Protein AF-A0A482XBY3-F1 (afdb_monomer_lite)

Sequence (149 aa):
MLQHSLKRMLPIMHKMKNINKTLNKNILLSIQYLRVRVGIIHQNYPDELLTVEQMNAVEEAVIAQIMEVEGAEQPTFSGMSRKPGYMIVN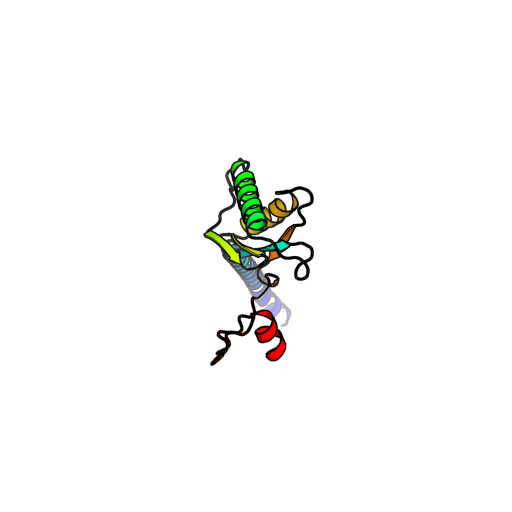CDDQPTSTWLTEAVKRIMPWKGAKLKAVLEGEIPRSHVVTAYLPNSSLDSSEYILECYI

Foldseek 3Di:
DVVVVVVVCVVVVVVVVVVVVVVVVVVVVVQQQAKWKKKKAFPPPPVAFQDPVNVVLLVVQVVVVQVPDDDDDGWDWPDKADDTRIIMTTTRGPVNLVVVQVSQVVDDSDVPGGIGMDTPVPHDDDPDDDDDDPPCPPPDPVRVVVVPD

Secondary structure (DSSP, 8-state):
-HHHHHHHHHHHHHHHHHHHHHHHHHHHHHHHTS-EEEEEEETTTTTS-B-HHHHHHHHHHHHHHHHT--SS----EEEEEEETBEEEEEESSHHHHHHHHHHHHH--SSTT--EEEEEGGGSPP--------TT-TTS-HHHHHHTT-

InterPro domains:
  IPR031961 Domain 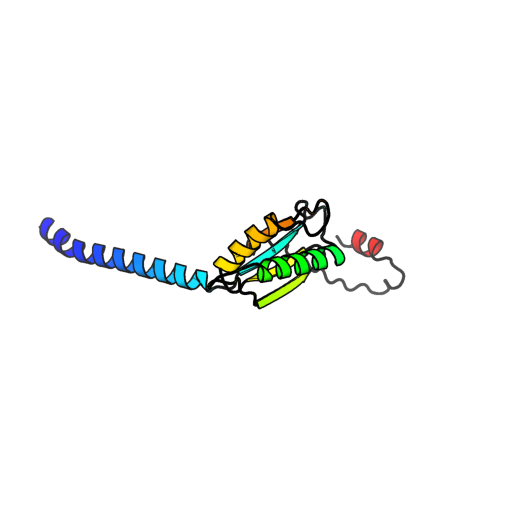of unknown function DUF4780 [PF16012] (36-147)

Radius of gyration: 24.69 Å; chains: 1; bounding box: 54×63×62 Å

pLDDT: mean 81.32, std 13.71, range [50.5, 96.56]

Structure (mmCIF, N/CA/C/O backbone):
data_AF-A0A482XBY3-F1
#
_entry.id   AF-A0A482XBY3-F1
#
loop_
_atom_site.group_PDB
_atom_site.id
_atom_site.type_symbol
_atom_site.label_atom_id
_atom_site.label_alt_id
_atom_site.label_comp_id
_atom_site.label_asym_id
_atom_site.label_entity_id
_a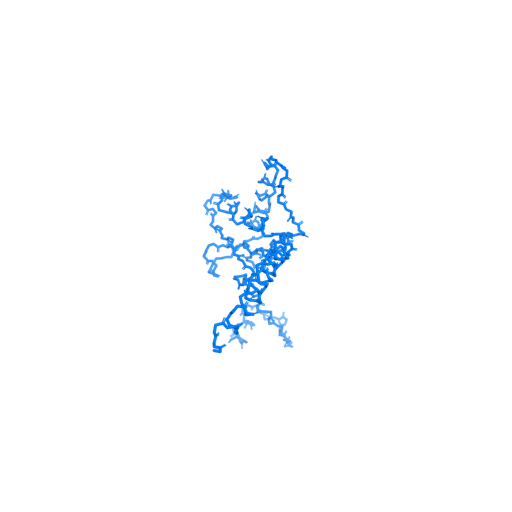tom_site.label_seq_id
_atom_site.pdbx_PDB_ins_code
_atom_site.Cartn_x
_atom_site.Cartn_y
_atom_site.Cartn_z
_atom_site.occupancy
_atom_site.B_iso_or_equiv
_atom_site.auth_seq_id
_atom_site.auth_comp_id
_atom_site.auth_asym_id
_atom_site.auth_atom_id
_atom_site.pdbx_PDB_model_num
ATOM 1 N N . MET A 1 1 ? -17.865 -50.320 37.296 1.00 56.97 1 MET A N 1
ATOM 2 C CA . MET A 1 1 ? -16.515 -49.702 37.300 1.00 56.97 1 MET A CA 1
ATOM 3 C C . MET A 1 1 ? -16.363 -48.501 36.352 1.00 56.97 1 MET A C 1
ATOM 5 O O . MET A 1 1 ? -15.752 -47.525 36.762 1.00 56.97 1 MET A O 1
ATOM 9 N N . LEU A 1 2 ? -16.945 -48.495 35.143 1.00 56.66 2 LEU A N 1
ATOM 10 C CA . LEU A 1 2 ? -16.746 -47.430 34.131 1.00 56.66 2 LEU A CA 1
ATOM 11 C C . LEU A 1 2 ? -17.294 -46.026 34.493 1.00 56.66 2 LEU A C 1
ATOM 13 O O . LEU A 1 2 ? -16.684 -45.016 34.148 1.00 56.66 2 LEU A O 1
ATOM 17 N N . GLN A 1 3 ? -18.400 -45.941 35.242 1.00 57.06 3 GLN A N 1
ATOM 18 C CA . GLN A 1 3 ? -19.034 -44.666 35.635 1.00 57.06 3 GLN A CA 1
ATOM 19 C C . GLN A 1 3 ? -18.163 -43.807 36.576 1.00 57.06 3 GLN A C 1
ATOM 21 O O . GLN A 1 3 ? -18.251 -42.579 36.565 1.00 57.06 3 GLN A O 1
ATOM 26 N N . HIS A 1 4 ? -17.295 -44.437 37.377 1.00 55.94 4 HIS A N 1
ATOM 27 C CA . HIS A 1 4 ? -16.430 -43.718 38.315 1.00 55.94 4 HIS A CA 1
ATOM 28 C C . HIS A 1 4 ? -15.234 -43.059 37.605 1.00 55.94 4 HIS A C 1
ATOM 30 O O . HIS A 1 4 ? -14.862 -41.940 37.955 1.00 55.94 4 HIS A O 1
ATOM 36 N N . SER A 1 5 ? -14.699 -43.689 36.550 1.00 59.19 5 SER A N 1
ATOM 37 C CA . SER A 1 5 ? -13.647 -43.098 35.706 1.00 59.19 5 SER A CA 1
ATOM 38 C C . SER A 1 5 ? -14.150 -41.910 34.883 1.00 59.19 5 SER A C 1
ATOM 40 O O . SER A 1 5 ? -13.467 -40.894 34.807 1.00 59.19 5 SER A O 1
ATOM 42 N N . LEU A 1 6 ? -15.368 -41.978 34.331 1.00 58.59 6 LEU A N 1
ATOM 43 C CA . LEU A 1 6 ? -15.973 -40.872 33.570 1.00 58.59 6 LEU A CA 1
ATOM 44 C C . LEU A 1 6 ? -16.172 -39.604 34.417 1.00 58.59 6 LEU A C 1
ATOM 46 O O . LEU A 1 6 ? -15.836 -38.506 33.971 1.00 58.59 6 LEU A O 1
ATOM 50 N N . LYS A 1 7 ? -16.623 -39.746 35.674 1.00 64.38 7 LYS A N 1
ATOM 51 C CA . LYS A 1 7 ? -16.741 -38.612 36.611 1.00 64.38 7 LYS A CA 1
ATOM 52 C C . LYS A 1 7 ? -15.389 -37.981 36.967 1.00 64.38 7 LYS A C 1
ATOM 54 O O . LYS A 1 7 ? -15.343 -36.779 37.208 1.00 64.38 7 LYS A O 1
ATOM 59 N N . ARG A 1 8 ? -14.295 -38.754 36.967 1.00 69.62 8 ARG A N 1
ATOM 60 C CA . ARG A 1 8 ? -12.935 -38.232 37.205 1.00 69.62 8 ARG A CA 1
ATOM 61 C C . ARG A 1 8 ? -12.345 -37.504 35.989 1.00 69.62 8 ARG A C 1
ATOM 63 O O . ARG A 1 8 ? -11.496 -36.640 36.172 1.00 69.62 8 ARG A O 1
ATOM 70 N N . MET A 1 9 ? -12.804 -37.809 34.772 1.00 62.78 9 MET A N 1
ATOM 71 C CA . MET A 1 9 ? -12.299 -37.195 33.532 1.00 62.78 9 MET A CA 1
ATOM 72 C C . MET A 1 9 ? -13.010 -35.890 33.143 1.00 62.78 9 MET A C 1
ATOM 74 O O . MET A 1 9 ? -12.385 -35.008 32.554 1.00 62.78 9 MET A O 1
ATOM 78 N N . LEU A 1 10 ? -14.285 -35.715 33.509 1.00 70.81 10 LEU A N 1
ATOM 79 C CA . LEU A 1 10 ? -15.071 -34.512 33.185 1.00 70.81 10 LEU A CA 1
ATOM 80 C C . LEU A 1 10 ? -14.407 -33.171 33.596 1.00 70.81 10 LEU A C 1
ATOM 82 O O . LEU A 1 10 ? -14.405 -32.235 32.788 1.00 70.81 10 LEU A O 1
ATOM 86 N N . PRO A 1 11 ? -13.810 -33.049 34.803 1.00 71.94 11 PRO A N 1
ATOM 87 C CA . PRO A 1 11 ? -13.127 -31.827 35.232 1.00 71.94 11 PRO A CA 1
ATOM 88 C C . PRO A 1 11 ? -11.862 -31.545 34.412 1.00 71.94 11 PRO A C 1
ATOM 90 O O . PRO A 1 11 ? -11.555 -30.391 34.120 1.00 71.94 11 PRO A O 1
ATOM 93 N N . ILE A 1 12 ? -11.148 -32.601 34.006 1.00 71.75 12 ILE A N 1
ATOM 94 C CA . ILE A 1 12 ? -9.931 -32.511 33.190 1.00 71.75 12 ILE A CA 1
ATOM 95 C C . ILE A 1 12 ? -10.291 -31.969 31.803 1.00 71.75 12 ILE A C 1
ATOM 97 O O . ILE A 1 12 ? -9.663 -31.023 31.332 1.00 71.75 12 ILE A O 1
ATOM 101 N N . MET A 1 13 ? -11.369 -32.477 31.198 1.00 62.81 13 MET A N 1
ATOM 102 C CA . MET A 1 13 ? -11.873 -31.990 29.909 1.00 62.81 13 MET A CA 1
ATOM 103 C C . MET A 1 13 ? -12.300 -30.515 29.964 1.00 62.81 13 MET A C 1
ATOM 105 O O . MET A 1 13 ? -11.979 -29.749 29.055 1.00 62.81 13 MET A O 1
ATOM 109 N N . HIS A 1 14 ? -12.976 -30.087 31.038 1.00 69.12 14 HIS A N 1
ATOM 110 C CA . HIS A 1 14 ? -13.323 -28.674 31.241 1.00 69.12 14 HIS A CA 1
ATOM 111 C C . HIS A 1 14 ? -12.080 -27.789 31.382 1.00 69.12 14 HIS A C 1
ATOM 113 O O . HIS A 1 14 ? -12.002 -26.723 30.767 1.00 69.12 14 HIS A O 1
ATOM 119 N N . LYS A 1 15 ? -11.083 -28.249 32.148 1.00 67.50 15 LYS A N 1
ATOM 120 C CA . LYS A 1 15 ? -9.816 -27.534 32.330 1.00 67.50 15 LYS A CA 1
ATOM 121 C C . LYS A 1 15 ? -9.067 -27.387 31.003 1.00 67.50 15 LYS A C 1
ATOM 123 O O . LYS A 1 15 ? -8.644 -26.283 30.682 1.00 67.50 15 LYS A O 1
ATOM 128 N N . MET A 1 16 ? -8.991 -28.446 30.194 1.00 61.44 16 MET A N 1
ATOM 129 C CA . MET A 1 16 ? -8.377 -28.409 28.857 1.00 61.44 16 MET A CA 1
ATOM 130 C C . MET A 1 16 ? -9.109 -27.458 27.902 1.00 61.44 16 MET A C 1
ATOM 132 O O . MET A 1 16 ? -8.468 -26.686 27.193 1.00 61.44 16 MET A O 1
ATOM 136 N N . LYS A 1 17 ? -10.449 -27.447 27.917 1.00 65.94 17 LYS A N 1
ATOM 137 C CA . LYS A 1 17 ? -11.250 -26.548 27.070 1.00 65.94 17 LYS A CA 1
ATOM 138 C C . LYS A 1 17 ? -11.022 -25.073 27.426 1.00 65.94 17 LYS A C 1
ATOM 140 O O . LYS A 1 17 ? -10.887 -24.243 26.530 1.00 65.94 17 LYS A O 1
ATOM 145 N N . ASN A 1 18 ? -10.915 -24.760 28.719 1.00 68.62 18 ASN A N 1
ATOM 146 C CA . ASN A 1 18 ? -10.593 -23.413 29.194 1.00 68.62 18 ASN A CA 1
ATOM 147 C C . ASN A 1 18 ? -9.147 -23.011 28.877 1.00 68.62 18 ASN A C 1
ATOM 149 O O . ASN A 1 18 ? -8.926 -21.886 28.442 1.00 68.62 18 ASN A O 1
ATOM 153 N N . ILE A 1 19 ? -8.182 -23.926 29.021 1.00 72.38 19 ILE A N 1
ATOM 154 C CA . ILE A 1 19 ? -6.781 -23.687 28.642 1.00 72.38 19 ILE A CA 1
ATOM 155 C C . ILE A 1 19 ? -6.681 -23.361 27.148 1.00 72.38 19 ILE A C 1
ATOM 157 O O . ILE A 1 19 ? -6.091 -22.343 26.794 1.00 72.38 19 ILE A O 1
ATOM 161 N N . ASN A 1 20 ? -7.329 -24.145 26.282 1.00 64.75 20 ASN A N 1
ATOM 162 C CA . ASN A 1 20 ? -7.346 -23.890 24.838 1.00 64.75 20 ASN A CA 1
ATOM 163 C C . ASN A 1 20 ? -7.999 -22.546 24.495 1.00 64.75 20 ASN A C 1
ATOM 165 O O . ASN A 1 20 ? -7.499 -21.812 23.646 1.00 64.75 20 ASN A O 1
ATOM 169 N N . LYS A 1 21 ? -9.090 -22.184 25.180 1.00 67.94 21 LYS A N 1
ATOM 170 C CA . LYS A 1 21 ? -9.751 -20.887 24.986 1.00 67.94 21 LYS A CA 1
ATOM 171 C C . LYS A 1 21 ? -8.840 -19.718 25.379 1.00 67.94 21 LYS A C 1
ATOM 173 O O . LYS A 1 21 ? -8.771 -18.734 24.646 1.00 67.94 21 LYS A O 1
ATOM 178 N N . THR A 1 22 ? -8.134 -19.827 26.503 1.00 70.06 22 THR A N 1
ATOM 179 C CA . THR A 1 22 ? -7.194 -18.800 26.976 1.00 70.06 22 THR A CA 1
ATOM 180 C C . THR A 1 22 ? -5.962 -18.696 26.077 1.00 70.06 22 THR A C 1
ATOM 182 O O . THR A 1 22 ? -5.571 -17.588 25.723 1.00 70.06 22 THR A O 1
ATOM 185 N N . LEU A 1 23 ? -5.391 -19.826 25.643 1.00 69.44 23 LEU A N 1
ATOM 186 C CA . LEU A 1 23 ? -4.278 -19.862 24.686 1.00 69.44 23 LEU A CA 1
ATOM 187 C C . LEU A 1 23 ? -4.660 -19.191 23.364 1.00 69.44 23 LEU A C 1
ATOM 189 O O . LEU A 1 23 ? -3.948 -18.298 22.919 1.00 69.44 23 LEU A O 1
ATOM 193 N N . ASN A 1 24 ? -5.815 -19.537 22.789 1.00 66.38 24 ASN A N 1
ATOM 194 C CA . ASN A 1 24 ? -6.292 -18.911 21.554 1.00 66.38 24 ASN A CA 1
ATOM 195 C C . ASN A 1 24 ? -6.498 -17.403 21.717 1.00 66.38 24 ASN A C 1
ATOM 197 O O . ASN A 1 24 ? -6.116 -16.638 20.836 1.00 66.38 24 ASN A O 1
ATOM 201 N N . LYS A 1 25 ? -7.053 -16.958 22.852 1.00 67.00 25 LYS A N 1
ATOM 202 C CA . LYS A 1 25 ? -7.213 -15.527 23.131 1.00 67.00 25 LYS A CA 1
ATOM 203 C C . LYS A 1 25 ? -5.860 -14.812 23.216 1.00 67.00 25 LYS A C 1
ATOM 205 O O . LYS A 1 25 ? -5.718 -13.744 22.638 1.00 67.00 25 LYS A O 1
ATOM 210 N N . ASN A 1 26 ? -4.872 -15.400 23.887 1.00 65.12 26 ASN A N 1
ATOM 211 C CA . ASN A 1 26 ? -3.537 -14.811 24.021 1.00 65.12 26 ASN A CA 1
ATOM 212 C C . ASN A 1 26 ? -2.774 -14.784 22.689 1.00 65.12 26 ASN A C 1
ATOM 214 O O . ASN A 1 26 ? -2.100 -13.801 22.403 1.00 65.12 26 ASN A O 1
ATOM 218 N N . ILE A 1 27 ? -2.921 -15.820 21.858 1.00 70.00 27 ILE A N 1
ATOM 219 C CA . ILE A 1 27 ? -2.351 -15.855 20.505 1.00 70.00 27 ILE A CA 1
ATOM 220 C C . ILE A 1 27 ? -2.977 -14.752 19.645 1.00 70.00 27 ILE A C 1
ATOM 222 O O . ILE A 1 27 ? -2.246 -13.965 19.052 1.00 70.00 27 ILE A O 1
ATOM 226 N N . LEU A 1 28 ? -4.308 -14.625 19.641 1.00 64.25 28 LEU A N 1
ATOM 227 C CA . LEU A 1 28 ? -5.006 -13.559 18.912 1.00 64.25 28 LEU A CA 1
ATOM 228 C C . LEU A 1 28 ? -4.594 -12.162 19.399 1.00 64.25 28 LEU A C 1
ATOM 230 O O . LEU A 1 28 ? -4.293 -11.302 18.577 1.00 64.25 28 LEU A O 1
ATOM 234 N N . LEU A 1 29 ? -4.499 -11.966 20.719 1.00 61.12 29 LEU A N 1
ATOM 235 C CA . LEU A 1 29 ? -3.988 -10.728 21.312 1.00 61.12 29 LEU A CA 1
ATOM 236 C C . LEU A 1 29 ? -2.541 -10.456 20.881 1.00 61.12 29 LEU A C 1
ATOM 238 O O . LEU A 1 29 ? -2.210 -9.317 20.610 1.00 61.12 29 LEU A O 1
ATOM 242 N N . SER A 1 30 ? -1.672 -11.464 20.778 1.00 59.53 30 SER A N 1
ATOM 243 C CA . SER A 1 30 ? -0.293 -11.251 20.314 1.00 59.53 30 SER A CA 1
ATOM 244 C C . SER A 1 30 ? -0.199 -10.930 18.819 1.00 59.53 30 SER A C 1
ATOM 246 O O . SER A 1 30 ? 0.619 -10.103 18.432 1.00 59.53 30 SER A O 1
ATOM 248 N N . ILE A 1 31 ? -1.061 -11.531 17.988 1.00 61.47 31 ILE A N 1
ATOM 249 C CA . ILE A 1 31 ? -1.116 -11.270 16.541 1.00 61.47 31 ILE A CA 1
ATOM 250 C C . ILE A 1 31 ? -1.597 -9.843 16.276 1.00 61.47 31 ILE A C 1
ATOM 252 O O . ILE A 1 31 ? -1.100 -9.199 15.360 1.00 61.47 31 ILE A O 1
ATOM 256 N N . GLN A 1 32 ? -2.518 -9.322 17.093 1.00 59.66 32 GLN A N 1
ATOM 257 C CA . GLN A 1 32 ? -3.013 -7.957 16.915 1.00 59.66 32 GLN A CA 1
ATOM 258 C C . GLN A 1 32 ? -1.911 -6.899 17.107 1.00 59.66 32 GLN A C 1
ATOM 260 O O . GLN A 1 32 ? -2.016 -5.840 16.510 1.00 59.66 32 GLN A O 1
ATOM 265 N N . TYR A 1 33 ? -0.864 -7.193 17.889 1.00 63.12 33 TYR A N 1
ATOM 266 C CA . TYR A 1 33 ? 0.288 -6.308 18.124 1.00 63.12 33 TYR A CA 1
ATOM 267 C C . TYR A 1 33 ? 1.502 -6.646 17.249 1.00 63.12 33 TYR A C 1
ATOM 269 O O . TYR A 1 33 ? 2.586 -6.090 17.443 1.00 63.12 33 TYR A O 1
ATOM 277 N N . LEU A 1 34 ? 1.364 -7.599 16.326 1.00 77.38 34 LEU A N 1
ATOM 278 C CA . LEU A 1 34 ? 2.421 -7.893 15.376 1.00 77.38 34 LEU A CA 1
ATOM 279 C C . LEU A 1 34 ? 2.371 -6.848 14.264 1.00 77.38 34 LEU A C 1
ATOM 281 O O . LEU A 1 34 ? 1.323 -6.630 13.660 1.00 77.38 34 LEU A O 1
ATOM 285 N N . ARG A 1 35 ? 3.521 -6.242 13.964 1.00 86.06 35 ARG A N 1
ATOM 286 C CA . ARG A 1 35 ? 3.652 -5.349 12.811 1.00 86.06 35 ARG A CA 1
ATOM 287 C C . ARG A 1 35 ? 3.273 -6.083 11.532 1.00 86.06 35 ARG A C 1
ATOM 289 O O . ARG A 1 35 ? 3.762 -7.185 11.281 1.00 86.06 35 ARG A O 1
ATOM 296 N N . VAL A 1 36 ? 2.457 -5.438 10.708 1.00 92.12 36 VAL A N 1
ATOM 297 C CA . VAL A 1 36 ? 1.958 -5.998 9.452 1.00 92.12 36 VAL A CA 1
ATOM 298 C C . VAL A 1 36 ? 2.477 -5.166 8.293 1.00 92.12 36 VAL A C 1
ATOM 300 O O . VAL A 1 36 ? 2.305 -3.948 8.255 1.00 92.12 36 VAL A O 1
ATOM 303 N N . ARG A 1 37 ? 3.093 -5.825 7.312 1.00 94.25 37 ARG A N 1
ATOM 304 C CA . ARG A 1 37 ? 3.509 -5.168 6.072 1.00 94.25 37 ARG A CA 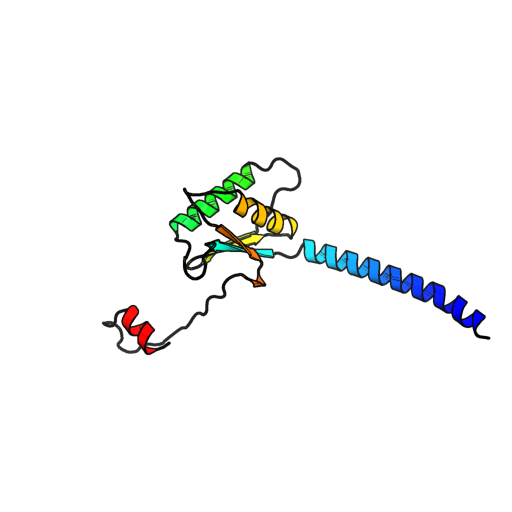1
ATOM 305 C C . ARG A 1 37 ? 2.401 -5.268 5.036 1.00 94.25 37 ARG A C 1
ATOM 307 O O . ARG A 1 37 ? 1.909 -6.360 4.749 1.00 94.25 37 ARG A O 1
ATOM 314 N N . VAL A 1 38 ? 2.046 -4.127 4.457 1.00 96.25 38 VAL A N 1
ATOM 315 C CA . VAL A 1 38 ? 1.066 -4.024 3.373 1.00 96.25 38 VAL A CA 1
ATOM 316 C C . VAL A 1 38 ? 1.764 -3.466 2.142 1.00 96.25 38 VAL A C 1
ATOM 318 O O . VAL A 1 38 ? 2.394 -2.413 2.204 1.00 96.25 38 VAL A O 1
ATOM 321 N N . GLY A 1 39 ? 1.671 -4.173 1.021 1.00 96.31 39 GLY A N 1
ATOM 322 C CA . GLY A 1 39 ? 2.119 -3.675 -0.274 1.00 96.31 39 GLY A CA 1
ATOM 323 C C . GLY A 1 39 ? 1.005 -2.891 -0.952 1.00 96.31 39 GLY A C 1
ATOM 324 O O . GLY A 1 39 ? -0.129 -3.359 -0.987 1.00 96.31 39 GLY A O 1
ATOM 325 N N . ILE A 1 40 ? 1.317 -1.732 -1.520 1.00 96.56 40 ILE A N 1
ATOM 326 C CA . ILE A 1 40 ? 0.433 -1.021 -2.443 1.00 96.56 40 ILE A CA 1
ATOM 327 C C . ILE A 1 40 ? 1.043 -1.156 -3.835 1.00 96.56 40 ILE A C 1
ATOM 329 O O . ILE A 1 40 ? 2.171 -0.720 -4.083 1.00 96.56 40 ILE A O 1
ATOM 333 N N . ILE A 1 41 ? 0.294 -1.809 -4.717 1.00 95.56 41 ILE A N 1
ATOM 334 C CA . ILE A 1 41 ? 0.696 -2.154 -6.080 1.00 95.56 41 ILE A CA 1
ATOM 335 C C . ILE A 1 41 ? -0.334 -1.622 -7.076 1.00 95.56 41 ILE A C 1
ATOM 337 O O . ILE A 1 41 ? -1.479 -1.328 -6.715 1.00 95.56 41 ILE A O 1
ATOM 341 N N . HIS A 1 42 ? 0.056 -1.538 -8.346 1.00 95.00 42 HIS A N 1
ATOM 342 C CA . HIS A 1 42 ? -0.915 -1.352 -9.416 1.00 95.00 42 HIS A CA 1
ATOM 343 C C . HIS A 1 42 ? -1.811 -2.596 -9.538 1.00 95.00 42 HIS A C 1
ATOM 345 O O . HIS A 1 42 ? -1.353 -3.723 -9.340 1.00 95.00 42 HIS A O 1
ATOM 351 N N . GLN A 1 43 ? -3.089 -2.419 -9.881 1.00 93.88 43 GLN A N 1
ATOM 352 C CA . GLN A 1 43 ? -4.038 -3.535 -10.006 1.00 93.88 43 GLN A CA 1
ATOM 353 C C . GLN A 1 43 ? -3.599 -4.576 -11.051 1.00 93.88 43 GLN A C 1
ATOM 355 O O . GLN A 1 43 ? -3.864 -5.761 -10.870 1.00 93.88 43 GLN A O 1
ATOM 360 N N . ASN A 1 44 ? -2.914 -4.123 -12.103 1.00 92.12 44 ASN A N 1
ATOM 361 C CA . ASN A 1 44 ? -2.392 -4.955 -13.191 1.00 92.12 44 ASN A CA 1
ATOM 362 C C . ASN A 1 44 ? -0.918 -5.357 -12.984 1.00 92.12 44 ASN A C 1
ATOM 364 O O . ASN A 1 44 ? -0.228 -5.669 -13.945 1.00 92.12 44 ASN A O 1
ATOM 368 N N . TYR A 1 45 ? -0.390 -5.305 -11.758 1.00 88.88 45 TYR A N 1
ATOM 369 C CA . TYR A 1 45 ? 0.961 -5.800 -11.479 1.00 88.88 45 TYR A CA 1
ATOM 370 C C . TYR A 1 45 ? 1.063 -7.306 -11.818 1.00 88.88 45 TYR A C 1
ATOM 372 O O . TYR A 1 45 ? 0.169 -8.058 -11.415 1.00 88.88 45 TYR A O 1
ATOM 380 N N . PRO A 1 46 ? 2.137 -7.788 -12.478 1.00 89.19 46 PRO A N 1
ATOM 381 C CA . PRO A 1 46 ? 3.398 -7.098 -12.784 1.00 89.19 46 PRO A CA 1
ATOM 382 C C . PRO A 1 46 ? 3.450 -6.347 -14.126 1.00 89.19 46 PRO A C 1
ATOM 384 O O . PRO A 1 46 ? 4.470 -5.722 -14.399 1.00 89.19 46 PRO A O 1
ATOM 387 N N . ASP A 1 47 ? 2.398 -6.389 -14.947 1.00 90.12 47 ASP A N 1
ATOM 388 C CA . ASP A 1 47 ? 2.389 -5.783 -16.291 1.00 90.12 47 ASP A CA 1
ATOM 389 C C . ASP A 1 47 ? 2.462 -4.249 -16.245 1.00 90.12 47 ASP A C 1
ATOM 391 O O . ASP A 1 47 ? 3.054 -3.608 -17.111 1.00 90.12 47 ASP A O 1
ATOM 395 N N . GLU A 1 48 ? 1.879 -3.657 -15.202 1.00 90.75 48 GLU A N 1
ATOM 396 C CA . GLU A 1 48 ? 1.957 -2.226 -14.928 1.00 90.75 48 GLU A CA 1
ATOM 397 C C . GLU A 1 48 ? 2.573 -1.973 -13.550 1.00 90.75 48 GLU A C 1
ATOM 399 O O . GLU A 1 48 ? 2.228 -2.610 -12.549 1.00 90.75 48 GLU A O 1
ATOM 404 N N . LEU A 1 49 ? 3.483 -1.003 -13.507 1.00 93.06 49 LEU A N 1
ATOM 405 C CA . LEU A 1 49 ? 4.279 -0.644 -12.342 1.00 93.06 49 LEU A CA 1
ATOM 406 C C . LEU A 1 49 ? 3.947 0.784 -11.907 1.00 93.06 49 LEU A C 1
ATOM 408 O O . LEU A 1 49 ? 3.750 1.661 -12.746 1.00 93.06 49 LEU A O 1
ATOM 412 N N . LEU A 1 50 ? 3.932 1.034 -10.596 1.00 93.25 50 LEU A N 1
ATOM 413 C CA . LEU A 1 50 ? 3.789 2.393 -10.080 1.00 93.25 50 LEU A CA 1
ATOM 414 C C . LEU A 1 50 ? 5.059 3.206 -10.351 1.00 93.25 50 LEU A C 1
ATOM 416 O O . LEU A 1 50 ? 6.163 2.790 -9.984 1.00 93.25 50 LEU A O 1
ATOM 420 N N . THR A 1 51 ? 4.901 4.388 -10.946 1.00 94.50 51 THR A N 1
ATOM 421 C CA . THR A 1 51 ? 6.006 5.347 -11.090 1.00 94.50 51 THR A CA 1
ATOM 422 C C . THR A 1 51 ? 6.327 6.025 -9.757 1.00 94.50 51 THR A C 1
ATOM 424 O O . THR A 1 51 ? 5.573 5.929 -8.784 1.00 94.50 51 THR A O 1
ATOM 427 N N . VAL A 1 52 ? 7.451 6.741 -9.693 1.00 93.94 52 VAL A N 1
ATOM 428 C CA . VAL A 1 52 ? 7.836 7.499 -8.492 1.00 93.94 52 VAL A CA 1
ATOM 429 C C . VAL A 1 52 ? 6.812 8.591 -8.179 1.00 93.94 52 VAL A C 1
ATOM 431 O O . VAL A 1 52 ? 6.436 8.767 -7.022 1.00 93.94 52 VAL A O 1
ATOM 434 N N . GLU A 1 53 ? 6.311 9.275 -9.203 1.00 95.06 53 GLU A N 1
ATOM 435 C CA . GLU A 1 53 ? 5.291 10.318 -9.085 1.00 95.06 53 GLU A CA 1
ATOM 436 C C . GLU A 1 53 ? 3.966 9.738 -8.590 1.00 95.06 53 GLU A C 1
ATOM 438 O O . GLU A 1 53 ? 3.330 10.308 -7.705 1.00 95.06 53 GLU A O 1
ATOM 443 N N . GLN A 1 54 ? 3.572 8.570 -9.103 1.00 95.62 54 GLN A N 1
ATOM 444 C CA . GLN A 1 54 ? 2.380 7.869 -8.632 1.00 95.62 54 GLN A CA 1
ATOM 445 C C . GLN A 1 54 ? 2.531 7.423 -7.176 1.00 95.62 54 GLN A C 1
ATOM 447 O O . GLN A 1 54 ? 1.605 7.605 -6.391 1.00 95.62 54 GLN A O 1
ATOM 452 N N . MET A 1 55 ? 3.694 6.893 -6.784 1.00 95.94 55 MET A N 1
ATOM 453 C CA . MET A 1 55 ? 3.960 6.529 -5.388 1.00 95.94 55 MET A CA 1
ATOM 454 C C . MET A 1 55 ? 3.918 7.745 -4.451 1.00 95.94 55 MET A C 1
ATOM 456 O O . MET A 1 55 ? 3.373 7.626 -3.356 1.00 95.94 55 MET A O 1
ATOM 460 N N . ASN A 1 56 ? 4.421 8.912 -4.880 1.00 95.38 56 ASN A N 1
ATOM 461 C CA . ASN A 1 56 ? 4.271 10.165 -4.126 1.00 95.38 56 ASN A CA 1
ATOM 462 C C . ASN A 1 56 ? 2.791 10.521 -3.934 1.00 95.38 56 ASN A C 1
ATOM 464 O O . ASN A 1 56 ? 2.366 10.795 -2.817 1.00 95.38 56 ASN A O 1
ATOM 468 N N . ALA A 1 57 ? 1.996 10.462 -5.007 1.00 95.88 57 ALA A N 1
ATOM 469 C CA . ALA A 1 57 ? 0.572 10.777 -4.939 1.00 95.88 57 ALA A CA 1
ATOM 470 C C . ALA A 1 57 ? -0.191 9.814 -4.011 1.00 95.88 57 ALA A C 1
ATOM 472 O O . ALA A 1 57 ? -1.064 10.243 -3.259 1.00 95.88 57 ALA A O 1
ATOM 473 N N . VAL A 1 58 ? 0.144 8.516 -4.025 1.00 95.88 58 VAL A N 1
ATOM 474 C CA . VAL A 1 58 ? -0.422 7.544 -3.072 1.00 95.88 58 VAL A CA 1
ATOM 475 C C . VAL A 1 58 ? -0.064 7.919 -1.638 1.00 95.88 58 VAL A C 1
ATOM 477 O O . VAL A 1 58 ? -0.942 7.908 -0.780 1.00 95.88 58 VAL A O 1
ATOM 480 N N . GLU A 1 59 ? 1.200 8.246 -1.369 1.00 94.50 59 GLU A N 1
ATOM 481 C CA . GLU A 1 59 ? 1.662 8.634 -0.034 1.00 94.50 59 GLU A CA 1
ATOM 482 C C . GLU A 1 59 ? 0.911 9.866 0.488 1.00 94.50 59 GLU A C 1
ATOM 484 O O . GLU A 1 59 ? 0.351 9.820 1.583 1.00 94.50 59 GLU A O 1
ATOM 489 N N . GLU A 1 60 ? 0.803 10.918 -0.323 1.00 95.00 60 GLU A N 1
ATOM 490 C CA . GLU A 1 60 ? 0.043 12.128 0.012 1.00 95.00 60 GLU A CA 1
ATOM 491 C C . GLU A 1 60 ? -1.441 11.828 0.265 1.00 95.00 60 GLU A C 1
ATOM 493 O O . GLU A 1 60 ? -2.013 12.307 1.245 1.00 95.00 60 GLU A O 1
ATOM 498 N N . ALA A 1 61 ? -2.064 10.985 -0.564 1.00 94.69 61 ALA A N 1
ATOM 499 C CA . ALA A 1 61 ? -3.466 10.604 -0.400 1.00 94.69 61 ALA A CA 1
ATOM 500 C C . ALA A 1 61 ? -3.713 9.773 0.871 1.00 94.69 61 ALA A C 1
ATOM 502 O O . ALA A 1 61 ? -4.741 9.942 1.530 1.00 94.69 61 ALA A O 1
ATOM 503 N N . VAL A 1 62 ? -2.780 8.889 1.237 1.00 93.12 62 VAL A N 1
ATOM 504 C CA . VAL A 1 62 ? -2.851 8.134 2.495 1.00 93.12 62 VAL A CA 1
ATOM 505 C C . VAL A 1 62 ? -2.701 9.079 3.686 1.00 93.12 62 VAL A C 1
ATOM 507 O O . VAL A 1 62 ? -3.492 8.984 4.621 1.00 93.12 62 VAL A O 1
ATOM 510 N N . ILE A 1 63 ? -1.753 10.020 3.644 1.00 92.25 63 ILE A N 1
ATOM 511 C CA . ILE A 1 63 ? -1.578 11.029 4.701 1.00 92.25 63 ILE A CA 1
ATOM 512 C C . ILE A 1 63 ? -2.848 11.873 4.863 1.00 92.25 63 ILE A C 1
ATOM 514 O O . ILE A 1 63 ? -3.314 12.049 5.988 1.00 92.25 63 ILE A O 1
ATOM 518 N N . ALA A 1 64 ? -3.455 12.326 3.764 1.00 92.31 64 ALA A N 1
ATOM 519 C CA . ALA A 1 64 ? -4.712 13.071 3.805 1.00 92.31 64 ALA A CA 1
ATOM 520 C C . ALA A 1 64 ? -5.841 12.262 4.470 1.00 92.31 64 ALA A C 1
ATOM 522 O O . ALA A 1 64 ? -6.527 12.777 5.348 1.00 92.31 64 ALA A O 1
ATOM 523 N N . GLN A 1 65 ? -5.978 10.972 4.134 1.00 91.38 65 GLN A N 1
ATOM 524 C CA . GLN A 1 65 ? -6.951 10.090 4.788 1.00 91.38 65 GLN A CA 1
ATOM 525 C C . GLN A 1 65 ? -6.691 9.932 6.289 1.00 91.38 65 GLN A C 1
ATOM 527 O O . GLN A 1 65 ? -7.648 9.870 7.050 1.00 91.38 65 GLN A O 1
ATOM 532 N N . ILE A 1 66 ? -5.428 9.872 6.729 1.00 90.00 66 ILE A N 1
ATOM 533 C CA . ILE A 1 66 ? -5.085 9.806 8.161 1.00 90.00 66 ILE A CA 1
ATOM 534 C C . ILE A 1 66 ? -5.539 11.083 8.878 1.00 90.00 66 ILE A C 1
ATOM 536 O O . ILE A 1 66 ? -6.092 11.001 9.972 1.00 90.00 66 ILE A O 1
ATOM 540 N N . MET A 1 67 ? -5.341 12.252 8.260 1.00 87.75 67 MET A N 1
ATOM 541 C CA . MET A 1 67 ? -5.732 13.545 8.835 1.00 87.75 67 MET A CA 1
ATOM 542 C C . MET A 1 67 ? -7.252 13.714 8.981 1.00 87.75 67 MET A C 1
ATOM 544 O O . MET A 1 67 ? -7.691 14.481 9.833 1.00 87.75 67 MET A O 1
ATOM 548 N N . GLU A 1 68 ? -8.044 13.003 8.178 1.00 86.88 68 GLU A N 1
ATOM 549 C CA . GLU A 1 68 ? -9.513 12.995 8.248 1.00 86.88 68 GLU A CA 1
ATOM 550 C C . GLU A 1 68 ? -10.070 12.045 9.326 1.00 86.88 68 GLU A C 1
ATOM 552 O O . GLU A 1 68 ? -11.266 12.083 9.618 1.00 86.88 68 GLU A O 1
ATOM 557 N N . VAL A 1 69 ? -9.245 11.172 9.923 1.00 85.38 69 VAL A N 1
ATOM 558 C CA . VAL A 1 69 ? -9.713 10.228 10.949 1.00 85.38 69 VAL A CA 1
ATOM 559 C C . VAL A 1 69 ? -9.963 10.954 12.271 1.00 85.38 69 VAL A C 1
ATOM 561 O O . VAL A 1 69 ? -9.041 11.271 13.022 1.00 85.38 69 VAL A O 1
ATOM 564 N N . GLU A 1 70 ? -11.237 11.133 12.607 1.00 76.75 70 GLU A N 1
ATOM 565 C CA . GLU A 1 70 ? -11.675 11.577 13.930 1.00 76.75 70 GLU A CA 1
ATOM 566 C C . GLU A 1 70 ? -11.967 10.362 14.829 1.00 76.75 70 GLU A C 1
ATOM 568 O O . GLU A 1 70 ? -12.814 9.526 14.511 1.00 76.75 70 GLU A O 1
ATOM 573 N N . GLY A 1 71 ? -11.275 10.234 15.967 1.00 72.56 71 GLY A N 1
ATOM 574 C CA . GLY A 1 71 ? -11.530 9.154 16.928 1.00 72.56 71 GLY A CA 1
ATOM 575 C C . GLY A 1 71 ? -10.330 8.759 17.788 1.00 72.56 71 GLY A C 1
ATOM 576 O O . GLY A 1 71 ? -9.221 9.253 17.606 1.00 72.56 71 GLY A O 1
ATOM 577 N N . ALA A 1 72 ? -10.570 7.854 18.744 1.00 64.62 72 ALA A N 1
ATOM 578 C CA . ALA A 1 72 ? -9.547 7.348 19.666 1.00 64.62 72 ALA A CA 1
ATOM 579 C C . ALA A 1 72 ? -8.612 6.293 19.038 1.00 64.62 72 ALA A C 1
ATOM 581 O O . ALA A 1 72 ? -7.514 6.082 19.542 1.00 64.62 72 ALA A O 1
ATOM 582 N N . GLU A 1 73 ? -9.029 5.642 17.949 1.00 74.12 73 GLU A N 1
ATOM 583 C CA . GLU A 1 73 ? -8.262 4.595 17.261 1.00 74.12 73 GLU A CA 1
ATOM 584 C C . GLU A 1 73 ? -7.751 5.118 15.913 1.00 74.12 73 GLU A C 1
ATOM 586 O O . GLU A 1 73 ? -8.304 4.826 14.853 1.00 74.12 73 GLU A O 1
ATOM 591 N N . GLN A 1 74 ? -6.709 5.950 15.962 1.00 84.81 74 GLN A N 1
ATOM 592 C CA . GLN A 1 74 ? -6.010 6.399 14.759 1.00 84.81 74 GLN A CA 1
ATOM 593 C C . GLN A 1 74 ? -5.081 5.296 14.234 1.00 84.81 74 GLN A C 1
ATOM 595 O O . GLN A 1 74 ? -4.436 4.614 15.036 1.00 84.81 74 GLN A O 1
ATOM 600 N N . PRO A 1 75 ? -4.975 5.121 12.905 1.00 91.12 75 PRO A N 1
ATOM 601 C CA . PRO A 1 75 ? -4.055 4.150 12.330 1.00 91.12 75 PRO A CA 1
ATOM 602 C C . PRO A 1 75 ? -2.603 4.530 12.657 1.00 91.12 75 PRO A C 1
ATOM 604 O O . PRO A 1 75 ? -2.208 5.690 12.528 1.00 91.12 75 PRO A O 1
ATOM 607 N N . THR A 1 76 ? -1.798 3.548 13.065 1.00 91.00 76 THR A N 1
ATOM 608 C CA . THR A 1 76 ? -0.395 3.743 13.457 1.00 91.00 76 THR A CA 1
ATOM 609 C C . THR A 1 76 ? 0.578 3.056 12.497 1.00 91.00 76 THR A C 1
ATOM 611 O O . THR A 1 76 ? 0.446 1.880 12.145 1.00 91.00 76 THR A O 1
ATOM 614 N N . PHE A 1 77 ? 1.583 3.809 12.050 1.00 92.44 77 PHE A N 1
ATOM 615 C CA . PHE A 1 77 ? 2.546 3.364 11.046 1.00 92.44 77 PHE A CA 1
ATOM 616 C C . PHE A 1 77 ? 3.977 3.560 11.541 1.00 92.44 77 PHE A C 1
ATOM 618 O O . PHE A 1 77 ? 4.332 4.635 12.022 1.00 92.44 77 PHE A O 1
ATOM 625 N N . SER A 1 78 ? 4.832 2.562 11.314 1.00 90.56 78 SER A N 1
ATOM 626 C CA . SER A 1 78 ? 6.272 2.645 11.605 1.00 90.56 78 SER A CA 1
ATOM 627 C C . SER A 1 78 ? 7.115 3.079 10.408 1.00 90.56 78 SER A C 1
ATOM 629 O O . SER A 1 78 ? 8.325 3.265 10.538 1.00 90.56 78 SER A O 1
ATOM 631 N N . GLY A 1 79 ? 6.502 3.244 9.235 1.00 89.69 79 GLY A N 1
ATOM 632 C CA . GLY A 1 79 ? 7.147 3.843 8.074 1.00 89.69 79 GLY A CA 1
ATOM 633 C C . GLY A 1 79 ? 6.647 3.302 6.742 1.00 89.69 79 GLY A C 1
ATOM 634 O O . GLY A 1 79 ? 5.833 2.381 6.671 1.00 89.69 79 GLY A O 1
ATOM 635 N N . MET A 1 80 ? 7.188 3.876 5.674 1.00 93.38 80 MET A N 1
ATOM 636 C CA . MET A 1 80 ? 6.865 3.541 4.295 1.00 93.38 80 MET A CA 1
ATOM 637 C C . MET A 1 80 ? 8.157 3.390 3.496 1.00 93.38 80 MET A C 1
ATOM 639 O O . MET A 1 80 ? 9.108 4.147 3.682 1.00 93.38 80 MET A O 1
ATOM 643 N N . SER A 1 81 ? 8.217 2.390 2.623 1.00 91.75 81 SER A N 1
ATOM 644 C CA . SER A 1 81 ? 9.372 2.145 1.761 1.00 91.75 81 SER A CA 1
ATOM 645 C C . SER A 1 81 ? 8.937 2.006 0.312 1.00 91.75 81 SER A C 1
ATOM 647 O O . SER A 1 81 ? 7.970 1.315 -0.002 1.00 91.75 81 SER A O 1
ATOM 649 N N . ARG A 1 82 ? 9.673 2.664 -0.580 1.00 92.12 82 ARG A N 1
ATOM 650 C CA . ARG A 1 82 ? 9.433 2.613 -2.022 1.00 92.12 82 ARG A CA 1
ATOM 651 C C . ARG A 1 82 ? 10.319 1.545 -2.646 1.00 92.12 82 ARG A C 1
ATOM 653 O O . ARG A 1 82 ? 11.491 1.403 -2.286 1.00 92.12 82 ARG A O 1
ATOM 660 N N . LYS A 1 83 ? 9.751 0.781 -3.568 1.00 91.44 83 LYS A N 1
ATOM 661 C CA . LYS A 1 83 ? 10.431 -0.223 -4.383 1.00 91.44 83 LYS A CA 1
ATOM 662 C C . LYS A 1 83 ? 10.164 0.085 -5.858 1.00 91.44 83 LYS A C 1
ATOM 664 O O . LYS A 1 83 ? 9.217 0.805 -6.168 1.00 91.44 83 LYS A O 1
ATOM 669 N N . PRO A 1 84 ? 10.983 -0.429 -6.787 1.00 88.62 84 PRO A N 1
ATOM 670 C CA . PRO A 1 84 ? 10.681 -0.300 -8.206 1.00 88.62 84 PRO A CA 1
ATOM 671 C C . PRO A 1 84 ? 9.296 -0.887 -8.513 1.00 88.62 84 PRO A C 1
ATOM 673 O O . PRO A 1 84 ? 9.075 -2.087 -8.360 1.00 88.62 84 PRO A O 1
ATOM 676 N N . GLY A 1 85 ? 8.356 -0.019 -8.891 1.00 90.94 85 GLY A N 1
ATOM 677 C CA . GLY A 1 85 ? 7.003 -0.386 -9.296 1.00 90.94 85 GLY A CA 1
ATOM 678 C C . GLY A 1 85 ? 5.964 -0.580 -8.191 1.00 90.94 85 GLY A C 1
ATOM 679 O O . GLY A 1 85 ? 4.806 -0.840 -8.518 1.00 90.94 85 GLY A O 1
ATOM 680 N N . TYR A 1 86 ? 6.329 -0.466 -6.910 1.00 94.00 86 TYR A N 1
ATOM 681 C CA . TYR A 1 86 ? 5.392 -0.610 -5.790 1.00 94.00 86 TYR A CA 1
ATOM 682 C C . TYR A 1 86 ? 5.929 -0.016 -4.487 1.00 94.00 86 TYR A C 1
ATOM 684 O O . TYR A 1 86 ? 7.116 0.265 -4.347 1.00 94.00 86 TYR A O 1
ATOM 692 N N . MET A 1 87 ? 5.070 0.119 -3.483 1.00 95.06 87 MET A N 1
ATOM 693 C CA . MET A 1 87 ? 5.454 0.609 -2.156 1.00 95.06 87 MET A CA 1
ATOM 694 C C . MET A 1 87 ? 4.993 -0.342 -1.055 1.00 95.06 87 MET A C 1
ATOM 696 O O . MET A 1 87 ? 4.030 -1.084 -1.219 1.00 95.06 87 MET A O 1
ATOM 700 N N . ILE A 1 88 ? 5.705 -0.338 0.068 1.00 95.69 88 ILE A N 1
ATOM 701 C CA . ILE A 1 88 ? 5.398 -1.135 1.256 1.00 95.69 88 ILE A CA 1
ATOM 702 C C . ILE A 1 88 ? 5.171 -0.177 2.417 1.00 95.69 88 ILE A C 1
ATOM 704 O O . ILE A 1 88 ? 6.024 0.666 2.697 1.00 95.69 88 ILE A O 1
ATOM 708 N N . VAL A 1 89 ? 4.058 -0.349 3.117 1.00 95.69 89 VAL A N 1
ATOM 709 C CA . VAL A 1 89 ? 3.706 0.390 4.327 1.00 95.69 89 VAL A CA 1
ATOM 710 C C . VAL A 1 89 ? 3.790 -0.554 5.525 1.00 95.69 89 VAL A C 1
ATOM 712 O O . VAL A 1 89 ? 3.210 -1.643 5.515 1.00 95.69 89 VAL A O 1
ATOM 715 N N . ASN A 1 90 ? 4.521 -0.140 6.557 1.00 94.56 90 ASN A N 1
ATOM 716 C CA . ASN A 1 90 ? 4.655 -0.876 7.809 1.00 94.56 90 ASN A CA 1
ATOM 717 C C . ASN A 1 90 ? 3.582 -0.387 8.789 1.00 94.56 90 ASN A C 1
ATOM 719 O O . ASN A 1 90 ? 3.695 0.706 9.346 1.00 94.56 90 ASN A O 1
ATOM 723 N N . CYS A 1 91 ? 2.542 -1.195 8.977 1.00 93.62 91 CYS A N 1
ATOM 724 C CA . CYS A 1 91 ? 1.479 -0.958 9.950 1.00 93.62 91 CYS A CA 1
ATOM 725 C C . CYS A 1 91 ? 1.917 -1.513 11.307 1.00 93.62 91 CYS A C 1
ATOM 727 O O . CYS A 1 91 ? 2.465 -2.620 11.366 1.00 93.62 91 CYS A O 1
ATOM 729 N N . ASP A 1 92 ? 1.688 -0.774 12.390 1.00 91.62 92 ASP A N 1
ATOM 730 C CA . ASP A 1 92 ? 2.110 -1.224 13.719 1.00 91.62 92 ASP A CA 1
ATOM 731 C C . ASP A 1 92 ? 1.203 -2.311 14.309 1.00 91.62 92 ASP A C 1
ATOM 733 O O . ASP A 1 92 ? 1.642 -3.069 15.174 1.00 91.62 92 ASP A O 1
ATOM 737 N N . ASP A 1 93 ? -0.013 -2.455 13.779 1.00 90.06 93 ASP A N 1
ATOM 738 C CA . ASP A 1 93 ? -0.985 -3.456 14.201 1.00 90.06 93 ASP A CA 1
ATOM 739 C C . ASP A 1 93 ? -1.913 -3.925 13.057 1.00 90.06 93 ASP A C 1
ATOM 741 O O . ASP A 1 93 ? -1.947 -3.384 11.941 1.00 90.06 93 ASP A O 1
ATOM 745 N N . GLN A 1 94 ? -2.670 -4.992 13.330 1.00 89.56 94 GLN A N 1
ATOM 746 C CA . GLN A 1 94 ? -3.632 -5.569 12.384 1.00 89.56 94 GLN A CA 1
ATOM 747 C C . GLN A 1 94 ? -4.833 -4.645 12.068 1.00 89.56 94 GLN A C 1
ATOM 749 O O . GLN A 1 94 ? -5.271 -4.621 10.910 1.00 89.56 94 GLN A O 1
ATOM 754 N N . PRO A 1 95 ? -5.397 -3.882 13.026 1.00 90.94 95 PRO A N 1
ATOM 755 C CA . PRO A 1 95 ? -6.410 -2.872 12.722 1.00 90.94 95 PRO A CA 1
ATOM 756 C C . PRO A 1 95 ? -5.927 -1.832 11.708 1.00 90.94 95 PRO A C 1
ATOM 758 O O . PRO A 1 95 ? -6.638 -1.552 10.742 1.00 90.94 95 PRO A O 1
ATOM 761 N N . THR A 1 96 ? -4.696 -1.338 11.847 1.00 92.12 96 THR A N 1
ATOM 762 C CA . THR A 1 96 ? -4.114 -0.351 10.931 1.00 92.12 96 THR A CA 1
ATOM 763 C C . THR A 1 96 ? -3.917 -0.923 9.529 1.00 92.12 96 THR A C 1
ATOM 765 O O . THR A 1 96 ? -4.222 -0.249 8.545 1.00 92.12 96 THR A O 1
ATOM 768 N N . SER A 1 97 ? -3.483 -2.180 9.396 1.00 93.81 97 SER A N 1
ATOM 769 C CA . SER A 1 97 ? -3.354 -2.810 8.072 1.00 93.81 97 SER A CA 1
ATOM 770 C C . SER A 1 97 ? -4.704 -3.007 7.377 1.00 93.81 97 SER A C 1
ATOM 772 O O . SER A 1 97 ? -4.824 -2.816 6.162 1.00 93.81 97 SER A O 1
ATOM 774 N N . THR A 1 98 ? -5.743 -3.322 8.153 1.00 93.06 98 THR A N 1
ATOM 775 C CA . THR A 1 98 ? -7.122 -3.429 7.662 1.00 93.06 98 THR A CA 1
ATOM 776 C C . THR A 1 98 ? -7.642 -2.060 7.232 1.00 93.06 98 THR A C 1
ATOM 778 O O . THR A 1 98 ? -8.168 -1.920 6.128 1.00 93.06 98 THR A O 1
ATOM 781 N N . TRP A 1 99 ? -7.418 -1.032 8.056 1.00 94.19 99 TRP A N 1
ATOM 782 C CA . TRP A 1 99 ? -7.754 0.351 7.732 1.00 94.19 99 TRP A CA 1
ATOM 783 C C . TRP A 1 99 ? -7.077 0.801 6.436 1.00 94.19 99 TRP A C 1
ATOM 785 O O . TRP A 1 99 ? -7.757 1.313 5.549 1.00 94.19 99 TRP A O 1
ATOM 795 N N . LEU A 1 100 ? -5.772 0.547 6.284 1.00 95.19 100 LEU A N 1
ATOM 796 C CA . LEU A 1 100 ? -5.011 0.928 5.094 1.00 95.19 100 LEU A CA 1
ATOM 797 C C . LEU A 1 100 ? -5.533 0.209 3.848 1.00 95.19 100 LEU A C 1
ATOM 799 O O . LEU A 1 100 ? -5.688 0.829 2.800 1.00 95.19 100 LEU A O 1
ATOM 803 N N . THR A 1 101 ? -5.847 -1.082 3.962 1.00 94.88 101 THR A N 1
ATOM 804 C CA . THR A 1 101 ? -6.415 -1.869 2.858 1.00 94.88 101 THR A CA 1
ATOM 805 C C . THR A 1 101 ? -7.737 -1.275 2.369 1.00 94.88 101 THR A C 1
ATOM 807 O O . THR A 1 101 ? -7.977 -1.209 1.163 1.00 94.88 101 THR A O 1
ATOM 810 N N . GLU A 1 102 ? -8.581 -0.801 3.286 1.00 93.81 102 GLU A N 1
ATOM 811 C CA . GLU A 1 102 ? -9.830 -0.122 2.940 1.00 93.81 102 GLU A CA 1
ATOM 812 C C . GLU A 1 102 ? -9.602 1.309 2.433 1.00 93.81 102 GLU A C 1
ATOM 814 O O . GLU A 1 102 ? -10.271 1.737 1.494 1.00 93.81 102 GLU A O 1
ATOM 819 N N . ALA A 1 103 ? -8.639 2.043 2.996 1.00 93.19 103 ALA A N 1
ATOM 820 C CA . ALA A 1 103 ? -8.273 3.378 2.532 1.00 93.19 103 ALA A CA 1
ATOM 821 C C . ALA A 1 103 ? -7.778 3.345 1.080 1.00 93.19 103 ALA A C 1
ATOM 823 O O . ALA A 1 103 ? -8.246 4.129 0.258 1.00 93.19 103 ALA A O 1
ATOM 824 N N . VAL A 1 104 ? -6.925 2.378 0.725 1.00 94.06 104 VAL A N 1
ATOM 825 C CA . VAL A 1 104 ? -6.396 2.206 -0.639 1.00 94.06 104 VAL A CA 1
ATOM 826 C C . VAL A 1 104 ? -7.506 1.981 -1.673 1.00 94.06 104 VAL A C 1
ATOM 828 O O . VAL A 1 104 ? -7.375 2.426 -2.808 1.00 94.06 104 VAL A O 1
ATOM 831 N N . LYS A 1 105 ? -8.622 1.342 -1.294 1.00 92.06 105 LYS A N 1
ATOM 832 C CA . LYS A 1 105 ? -9.786 1.167 -2.184 1.00 92.06 105 LYS A CA 1
ATOM 833 C C . LYS A 1 105 ? -10.580 2.458 -2.400 1.00 92.06 105 LYS A C 1
ATOM 835 O O . LYS A 1 105 ? -11.294 2.564 -3.392 1.00 92.06 105 LYS A O 1
ATOM 840 N N . ARG A 1 106 ? -10.519 3.397 -1.450 1.00 90.06 106 ARG A N 1
ATOM 841 C CA . ARG A 1 106 ? -11.272 4.660 -1.486 1.00 90.06 106 ARG A CA 1
ATOM 842 C C . ARG A 1 106 ? -10.492 5.792 -2.139 1.00 90.06 106 ARG A C 1
ATOM 844 O O . ARG A 1 106 ? -11.102 6.647 -2.775 1.00 90.06 106 ARG A O 1
ATOM 851 N N . ILE A 1 107 ? -9.171 5.820 -1.967 1.00 91.81 107 ILE A N 1
ATOM 852 C CA . ILE A 1 107 ? -8.340 6.877 -2.542 1.00 91.81 107 ILE A CA 1
ATOM 853 C C . ILE A 1 107 ? -8.267 6.748 -4.062 1.00 91.81 107 ILE A C 1
ATOM 855 O O . ILE A 1 107 ? -8.156 5.660 -4.623 1.00 91.81 107 ILE A O 1
ATOM 859 N N . MET A 1 108 ? -8.273 7.897 -4.725 1.00 92.50 108 MET A N 1
ATOM 860 C CA . MET A 1 108 ? -8.081 8.013 -6.165 1.00 92.50 108 MET A CA 1
ATOM 861 C C . MET A 1 108 ? -7.040 9.116 -6.408 1.00 92.50 108 MET A C 1
ATOM 863 O O . MET A 1 108 ? -7.415 10.236 -6.755 1.00 92.50 108 MET A O 1
ATOM 867 N N . PRO A 1 109 ? -5.739 8.848 -6.168 1.00 92.00 109 PRO A N 1
ATOM 868 C CA . PRO A 1 109 ? -4.728 9.908 -6.099 1.00 92.00 109 PRO A CA 1
ATOM 869 C C . PRO A 1 109 ? -4.477 10.606 -7.444 1.00 92.00 109 PRO A C 1
ATOM 871 O O . PRO A 1 109 ? 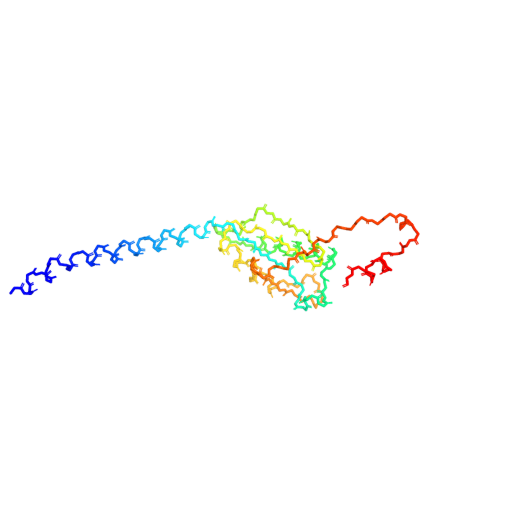-3.981 11.726 -7.490 1.00 92.00 109 PRO A O 1
ATOM 874 N N . TRP A 1 110 ? -4.857 9.963 -8.550 1.00 93.44 110 TRP A N 1
ATOM 875 C CA . TRP A 1 110 ? -4.934 10.558 -9.882 1.00 93.44 110 TRP A CA 1
ATOM 876 C C . TRP A 1 110 ? -6.145 10.011 -10.639 1.00 93.44 110 TRP A C 1
ATOM 878 O O . TRP A 1 110 ? -6.753 9.007 -10.258 1.00 93.44 110 TRP A O 1
ATOM 888 N N . LYS A 1 111 ? -6.496 10.655 -11.756 1.00 90.62 111 LYS A N 1
ATOM 889 C CA . LYS A 1 111 ? -7.624 10.232 -12.592 1.00 90.62 111 LYS A CA 1
ATOM 890 C C . LYS A 1 111 ? -7.404 8.809 -13.116 1.00 90.62 111 LYS A C 1
ATOM 892 O O . LYS A 1 111 ? -6.499 8.574 -13.910 1.00 90.62 111 LYS A O 1
ATOM 897 N N . GLY A 1 112 ? -8.277 7.888 -12.708 1.00 89.69 112 GLY A N 1
ATOM 898 C CA . GLY A 1 112 ? -8.227 6.489 -13.137 1.00 89.69 112 GLY A CA 1
ATOM 899 C C . GLY A 1 112 ? -7.181 5.644 -12.410 1.00 89.69 112 GLY A C 1
ATOM 900 O O . GLY A 1 112 ? -6.758 4.631 -12.962 1.00 89.69 112 GLY A O 1
ATOM 901 N N . ALA A 1 113 ? -6.753 6.044 -11.209 1.00 91.31 113 ALA A N 1
ATOM 902 C CA . ALA A 1 113 ? -5.859 5.243 -10.382 1.00 91.31 113 ALA A CA 1
ATOM 903 C C . ALA A 1 113 ? -6.431 3.840 -10.127 1.00 91.31 113 ALA A C 1
ATOM 905 O O . ALA A 1 113 ? -7.561 3.682 -9.665 1.00 91.31 113 ALA A O 1
ATOM 906 N N . LYS A 1 114 ? -5.631 2.813 -10.423 1.00 92.88 114 LYS A N 1
ATOM 907 C CA . LYS A 1 114 ? -5.967 1.409 -10.174 1.00 92.88 114 LYS A CA 1
ATOM 908 C C . LYS A 1 114 ? -4.984 0.829 -9.173 1.00 92.88 114 LYS A C 1
ATOM 910 O O . LYS A 1 114 ? -3.929 0.313 -9.537 1.00 92.88 114 LYS A O 1
ATOM 915 N N . LEU A 1 115 ? -5.331 0.950 -7.900 1.00 95.12 115 LEU A N 1
ATOM 916 C CA . LEU A 1 115 ? -4.495 0.518 -6.789 1.00 95.12 115 LEU A CA 1
ATOM 917 C C . LEU A 1 115 ? -5.050 -0.757 -6.161 1.00 95.12 115 LEU A C 1
ATOM 919 O O . LEU A 1 115 ? -6.263 -0.951 -6.070 1.00 95.12 115 LEU A O 1
ATOM 923 N N . LYS A 1 116 ? -4.150 -1.614 -5.685 1.00 95.00 116 LYS A N 1
ATOM 924 C CA . LYS A 1 116 ? -4.481 -2.778 -4.866 1.00 95.00 116 LYS A CA 1
ATOM 925 C C . LYS A 1 116 ? -3.560 -2.808 -3.650 1.00 95.00 116 LYS A C 1
ATOM 927 O O . LYS A 1 116 ? -2.344 -2.713 -3.789 1.00 95.00 116 LYS A O 1
ATOM 932 N N . ALA A 1 117 ? -4.149 -2.972 -2.469 1.00 96.19 117 ALA A N 1
ATOM 933 C CA . ALA A 1 117 ? -3.416 -3.313 -1.258 1.00 96.19 117 ALA A CA 1
ATOM 934 C C . ALA A 1 117 ? -3.306 -4.841 -1.137 1.00 96.19 117 ALA A C 1
ATOM 936 O O . ALA A 1 117 ? -4.292 -5.555 -1.334 1.00 96.19 117 ALA A O 1
ATOM 937 N N . VAL A 1 118 ? -2.111 -5.337 -0.828 1.00 95.00 118 VAL A N 1
ATOM 938 C CA . VAL A 1 118 ? -1.802 -6.761 -0.661 1.00 95.00 118 VAL A CA 1
ATOM 939 C C . VAL A 1 118 ? -1.100 -7.003 0.672 1.00 95.00 118 VAL A C 1
ATOM 941 O O . VAL A 1 118 ? -0.329 -6.167 1.144 1.00 95.00 118 VAL A O 1
ATOM 944 N N . LEU A 1 119 ? -1.368 -8.150 1.294 1.00 92.62 119 LEU A N 1
ATOM 945 C CA . LEU A 1 119 ? -0.723 -8.545 2.549 1.00 92.62 119 LEU A CA 1
ATOM 946 C C . LEU A 1 119 ? 0.700 -9.055 2.303 1.00 92.62 119 LEU A C 1
ATOM 948 O O . LEU A 1 119 ? 1.056 -9.412 1.184 1.00 92.62 119 LEU A O 1
ATOM 952 N N . GLU A 1 120 ? 1.493 -9.153 3.370 1.00 88.56 120 GLU A N 1
ATOM 953 C CA . GLU A 1 120 ? 2.917 -9.508 3.340 1.00 88.56 120 GLU A CA 1
ATOM 954 C C . GLU A 1 120 ? 3.288 -10.699 2.437 1.00 88.56 120 GLU A C 1
ATOM 956 O O . GLU A 1 120 ? 4.296 -10.643 1.733 1.00 88.56 120 GLU A O 1
ATOM 961 N N . GLY A 1 121 ? 2.479 -11.763 2.422 1.00 86.44 121 GLY A N 1
ATOM 962 C CA . GLY A 1 121 ? 2.731 -12.948 1.592 1.00 86.44 121 GLY A CA 1
ATOM 963 C C . GLY A 1 121 ? 2.579 -12.719 0.083 1.00 86.44 121 GLY A C 1
ATOM 964 O O . GLY A 1 121 ? 3.175 -13.453 -0.700 1.00 86.44 121 GLY A O 1
ATOM 965 N N . GLU A 1 122 ? 1.816 -11.699 -0.309 1.00 89.69 122 GLU A N 1
ATOM 966 C CA . GLU A 1 122 ? 1.516 -11.318 -1.695 1.00 89.69 122 GLU A CA 1
ATOM 967 C C . GLU A 1 122 ? 2.332 -10.104 -2.167 1.00 89.69 122 GLU A C 1
ATOM 969 O O . GLU A 1 122 ? 2.259 -9.730 -3.338 1.00 89.69 122 GLU A O 1
ATOM 974 N N . ILE A 1 123 ? 3.119 -9.480 -1.280 1.00 91.69 123 ILE A N 1
ATOM 975 C CA . ILE A 1 123 ? 4.015 -8.390 -1.671 1.00 91.69 123 ILE A CA 1
ATOM 976 C C . ILE A 1 123 ? 5.028 -8.939 -2.684 1.00 91.69 123 ILE A C 1
ATOM 978 O O . ILE A 1 123 ? 5.688 -9.947 -2.395 1.00 91.69 123 ILE A O 1
ATOM 982 N N . PRO A 1 124 ? 5.204 -8.281 -3.845 1.00 88.31 124 PRO A N 1
ATOM 983 C CA . PRO A 1 124 ? 6.156 -8.742 -4.837 1.00 88.31 124 PRO A CA 1
ATOM 984 C C . PRO A 1 124 ? 7.562 -8.875 -4.254 1.00 88.31 124 PRO A C 1
ATOM 986 O O . PRO A 1 124 ? 8.094 -7.955 -3.630 1.00 88.31 124 PRO A O 1
ATOM 989 N N . ARG A 1 125 ? 8.191 -10.032 -4.463 1.00 82.19 125 ARG A N 1
ATOM 990 C CA . ARG A 1 125 ? 9.574 -10.259 -4.040 1.00 82.19 125 ARG A CA 1
ATOM 991 C C . ARG A 1 125 ? 10.498 -9.793 -5.152 1.00 82.19 125 ARG A C 1
ATOM 993 O O . ARG A 1 125 ? 10.452 -10.318 -6.262 1.00 82.19 125 ARG A O 1
ATOM 1000 N N . SER A 1 126 ? 11.342 -8.809 -4.855 1.00 68.06 126 SER A N 1
ATOM 1001 C CA . SER A 1 126 ? 12.407 -8.420 -5.777 1.00 68.06 126 SER A CA 1
ATOM 1002 C C . SER A 1 126 ? 13.431 -9.552 -5.849 1.00 68.06 126 SER A C 1
ATOM 1004 O O . SER A 1 126 ? 14.076 -9.878 -4.854 1.00 68.06 126 SER A O 1
ATOM 1006 N N . HIS A 1 127 ? 13.571 -10.159 -7.026 1.00 65.69 127 HIS A N 1
ATOM 1007 C CA . HIS A 1 127 ? 14.720 -11.002 -7.332 1.00 65.69 127 HIS A CA 1
ATOM 1008 C C . HIS A 1 127 ? 15.857 -10.058 -7.709 1.00 65.69 127 HIS A C 1
ATOM 1010 O O . HIS A 1 127 ? 15.890 -9.521 -8.812 1.00 65.69 127 HIS A O 1
ATOM 1016 N N . VAL A 1 128 ? 16.738 -9.771 -6.752 1.00 62.84 128 VAL A N 1
ATOM 1017 C CA . VAL A 1 128 ? 17.934 -8.972 -7.019 1.00 62.84 128 VAL A CA 1
ATOM 1018 C C . VAL A 1 128 ? 18.991 -9.911 -7.580 1.00 62.84 128 VAL A C 1
ATOM 1020 O O . VAL A 1 128 ? 19.513 -10.759 -6.857 1.00 62.84 128 VAL A O 1
ATOM 1023 N N . VAL A 1 129 ? 19.286 -9.767 -8.869 1.00 65.44 129 VAL A N 1
ATOM 1024 C CA . VAL A 1 129 ? 20.409 -10.443 -9.516 1.00 65.44 129 VAL A CA 1
ATOM 1025 C C . VAL A 1 129 ? 21.562 -9.452 -9.580 1.00 65.44 129 VAL A C 1
ATOM 1027 O O . VAL A 1 129 ? 21.463 -8.412 -10.224 1.00 65.44 129 VAL A O 1
ATOM 1030 N N . THR A 1 130 ? 22.653 -9.768 -8.890 1.00 67.44 130 THR A N 1
ATOM 1031 C CA . THR A 1 130 ? 23.902 -9.011 -8.991 1.00 67.44 130 THR A CA 1
ATOM 1032 C C . THR A 1 130 ? 24.818 -9.745 -9.960 1.00 67.44 130 THR A C 1
ATOM 1034 O O . THR A 1 130 ? 25.245 -10.860 -9.667 1.00 67.44 130 THR A O 1
ATOM 1037 N N . ALA A 1 131 ? 25.130 -9.125 -11.098 1.00 68.44 131 ALA A N 1
ATOM 1038 C CA . ALA A 1 131 ? 26.079 -9.654 -12.072 1.00 68.44 131 ALA A CA 1
ATOM 1039 C C . ALA A 1 131 ? 27.382 -8.844 -12.051 1.00 68.44 131 ALA A C 1
ATOM 1041 O O . ALA A 1 131 ? 27.365 -7.620 -11.916 1.00 68.44 131 ALA A O 1
ATOM 1042 N N . TYR A 1 132 ? 28.516 -9.532 -12.189 1.00 74.81 132 TYR A N 1
ATOM 1043 C CA . TYR A 1 132 ? 29.813 -8.906 -12.431 1.00 74.81 132 TYR A CA 1
ATOM 1044 C C . TYR A 1 132 ? 30.118 -8.980 -13.927 1.00 74.81 132 TYR A C 1
ATOM 1046 O O . TYR A 1 132 ? 30.265 -10.074 -14.469 1.00 74.81 132 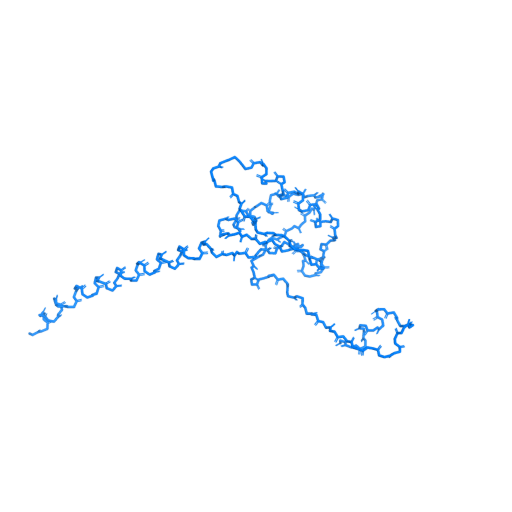TYR A O 1
ATOM 1054 N N . LEU A 1 133 ? 30.199 -7.820 -14.580 1.00 74.38 133 LEU A N 1
ATOM 1055 C CA . LEU A 1 133 ? 30.353 -7.703 -16.029 1.00 74.38 133 LEU A CA 1
ATOM 1056 C C . LEU A 1 133 ? 31.695 -7.026 -16.354 1.00 74.38 133 LEU A C 1
ATOM 1058 O O . LEU A 1 133 ? 31.791 -5.796 -16.345 1.00 74.38 133 LEU A O 1
ATOM 1062 N N . PRO A 1 134 ? 32.776 -7.792 -16.581 1.00 72.56 134 PRO A N 1
ATOM 1063 C CA . PRO A 1 134 ? 34.049 -7.210 -16.981 1.00 72.56 134 PRO A CA 1
ATOM 1064 C C . PRO A 1 134 ? 33.953 -6.658 -18.413 1.00 72.56 134 PRO A C 1
ATOM 1066 O O . PRO A 1 134 ? 33.475 -7.343 -19.311 1.00 72.56 134 PRO A O 1
ATOM 1069 N N . ASN A 1 135 ? 34.462 -5.441 -18.632 1.00 72.12 135 ASN A N 1
ATOM 1070 C CA . ASN A 1 135 ? 34.517 -4.739 -19.928 1.00 72.12 135 ASN A CA 1
ATOM 1071 C C . ASN A 1 135 ? 33.172 -4.292 -20.546 1.00 72.12 135 ASN A C 1
ATOM 1073 O O . ASN A 1 135 ? 33.161 -3.905 -21.710 1.00 72.12 135 ASN A O 1
ATOM 1077 N N . SER A 1 136 ? 32.069 -4.250 -19.792 1.00 66.81 136 SER A N 1
ATOM 1078 C CA . SER A 1 136 ? 30.744 -3.858 -20.313 1.00 66.81 136 SER A CA 1
ATOM 1079 C C . SER A 1 136 ? 30.470 -2.346 -20.295 1.00 66.81 136 SER A C 1
ATOM 1081 O O . SER A 1 136 ? 29.322 -1.913 -20.250 1.00 66.81 136 SER A O 1
ATOM 1083 N N . SER A 1 137 ? 31.506 -1.504 -20.267 1.00 67.69 137 SER A N 1
ATOM 1084 C CA . SER A 1 137 ? 31.354 -0.043 -20.148 1.00 67.69 137 SER A CA 1
ATOM 1085 C C . SER A 1 137 ? 30.732 0.621 -21.382 1.00 67.69 137 SER A C 1
ATOM 1087 O O . SER A 1 137 ? 30.333 1.781 -21.303 1.00 67.69 137 SER A O 1
ATOM 1089 N N . LEU A 1 138 ? 30.671 -0.092 -22.510 1.00 69.56 138 LEU A N 1
ATOM 1090 C CA . LEU A 1 138 ? 30.057 0.352 -23.765 1.00 69.56 138 LEU A CA 1
ATOM 1091 C C . LEU A 1 138 ? 28.736 -0.368 -24.071 1.00 69.56 138 LEU A C 1
ATOM 1093 O O . LEU A 1 138 ? 28.066 -0.005 -25.037 1.00 69.56 138 LEU A O 1
ATOM 1097 N N . ASP A 1 139 ? 28.367 -1.365 -23.267 1.00 70.62 139 ASP A N 1
ATOM 1098 C CA . ASP A 1 139 ? 27.177 -2.173 -23.497 1.00 70.62 139 ASP A CA 1
ATOM 1099 C C . ASP A 1 139 ? 25.963 -1.506 -22.843 1.00 70.62 139 ASP A C 1
ATOM 1101 O O . ASP A 1 139 ? 26.032 -1.026 -21.708 1.00 70.62 139 ASP A O 1
ATOM 1105 N N . SER A 1 140 ? 24.837 -1.460 -23.557 1.00 68.12 140 SER A N 1
ATOM 1106 C CA . SER A 1 140 ? 23.597 -0.933 -22.991 1.00 68.12 140 SER A CA 1
ATOM 1107 C C . SER A 1 140 ? 22.988 -1.911 -21.986 1.00 68.12 140 SER A C 1
ATOM 1109 O O . SER A 1 140 ? 23.169 -3.129 -22.073 1.00 68.12 140 SER A O 1
ATOM 1111 N N . SER A 1 141 ? 22.217 -1.374 -21.039 1.00 68.44 141 SER A N 1
ATOM 1112 C CA . SER A 1 141 ? 21.494 -2.172 -20.046 1.00 68.44 141 SER A CA 1
ATOM 1113 C C . SER A 1 141 ? 20.581 -3.220 -20.692 1.00 68.44 141 SER A C 1
ATOM 1115 O O . SER A 1 141 ? 20.465 -4.321 -20.162 1.00 68.44 141 SER A O 1
ATOM 1117 N N . GLU A 1 142 ? 19.967 -2.916 -21.841 1.00 65.94 142 GLU A N 1
ATOM 1118 C CA . GLU A 1 142 ? 19.130 -3.870 -22.578 1.00 65.94 142 GLU A CA 1
ATOM 1119 C C . GLU A 1 142 ? 19.933 -5.081 -23.084 1.00 65.94 142 GLU A C 1
ATOM 1121 O O . GLU A 1 142 ? 19.526 -6.217 -22.852 1.00 65.94 142 GLU A O 1
ATOM 1126 N N . TYR A 1 143 ? 21.109 -4.862 -23.688 1.00 66.81 143 TYR A N 1
ATOM 1127 C CA . TYR A 1 143 ? 21.963 -5.943 -24.206 1.00 66.81 143 TYR A CA 1
ATOM 1128 C C . TYR A 1 143 ? 22.477 -6.867 -23.091 1.00 66.81 143 TYR A C 1
ATOM 1130 O O . TYR A 1 143 ? 22.544 -8.089 -23.239 1.00 66.81 143 TYR A O 1
ATOM 1138 N N . ILE A 1 144 ? 22.805 -6.276 -21.942 1.00 65.06 144 ILE A N 1
ATOM 1139 C CA . ILE A 1 144 ? 23.284 -6.998 -20.761 1.00 65.06 144 ILE A CA 1
ATOM 1140 C C . ILE A 1 144 ? 22.212 -7.948 -20.206 1.00 65.06 144 ILE A C 1
ATOM 1142 O O . ILE A 1 144 ? 22.535 -9.058 -19.779 1.00 65.06 144 ILE A O 1
ATOM 1146 N N . LEU A 1 145 ? 20.947 -7.522 -20.192 1.00 66.31 145 LEU A N 1
ATOM 1147 C CA . LEU A 1 145 ? 19.850 -8.290 -19.600 1.00 66.31 145 LEU A CA 1
ATOM 1148 C C . LEU A 1 145 ? 19.366 -9.433 -20.502 1.00 66.31 145 LEU A C 1
ATOM 1150 O O . LEU A 1 145 ? 18.965 -10.468 -19.979 1.00 66.31 145 LEU A O 1
ATOM 1154 N N . GLU A 1 146 ? 19.454 -9.287 -21.827 1.00 64.56 146 GLU A N 1
ATOM 1155 C CA . GLU A 1 146 ? 19.100 -10.346 -22.788 1.00 64.56 146 GLU A CA 1
ATOM 1156 C C . GLU A 1 146 ? 20.081 -11.527 -22.786 1.00 64.56 146 GLU A C 1
ATOM 1158 O O . GLU A 1 146 ? 19.703 -12.644 -23.128 1.00 64.56 146 GLU A O 1
ATOM 1163 N N . CYS A 1 147 ? 21.345 -11.308 -22.410 1.00 54.00 147 CYS A N 1
ATOM 1164 C CA . CYS A 1 147 ? 22.370 -12.355 -22.476 1.00 54.00 147 CYS A CA 1
ATOM 1165 C C . CYS A 1 147 ? 22.437 -13.259 -21.232 1.00 54.00 147 CYS A C 1
ATOM 1167 O O . CYS A 1 147 ? 23.100 -14.296 -21.279 1.00 54.00 147 CYS A O 1
ATOM 1169 N N . TYR A 1 148 ? 21.819 -12.867 -20.114 1.00 52.03 148 TYR A N 1
ATOM 1170 C CA . TYR A 1 148 ? 22.055 -13.488 -18.801 1.00 52.03 148 TYR A CA 1
ATOM 1171 C C . TYR A 1 148 ? 20.785 -13.927 -18.051 1.00 52.03 148 TYR A C 1
ATOM 1173 O O . TYR A 1 148 ? 20.890 -14.379 -16.905 1.00 52.03 148 TYR A O 1
ATOM 1181 N N . ILE A 1 149 ? 19.612 -13.833 -18.683 1.00 50.50 149 ILE A N 1
ATOM 1182 C CA . ILE A 1 149 ? 18.337 -14.410 -18.218 1.00 50.50 149 ILE A CA 1
ATOM 1183 C C . ILE A 1 149 ? 17.857 -15.404 -19.273 1.00 50.50 149 ILE A C 1
ATOM 1185 O O . ILE A 1 149 ? 17.452 -16.518 -18.872 1.00 50.50 149 ILE A O 1
#

Organism: Laodelphax striatellus (NCBI:txid195883)